Protein AF-A0A0M4LIF4-F1 (afdb_monomer_lite)

Radius of gyration: 12.67 Å; chains: 1; bounding box: 24×19×41 Å

Secondary structure (DSSP, 8-state):
---------EEEEEEEEEEETTEEEEEEEEEEEETTEEEESB-TTS-B---SGGG--

Structure (mmCIF, N/CA/C/O backbone):
data_AF-A0A0M4LIF4-F1
#
_entry.id   AF-A0A0M4LIF4-F1
#
loop_
_atom_site.group_PDB
_atom_site.id
_atom_site.type_symbol
_atom_site.label_atom_id
_atom_site.label_alt_id
_atom_site.label_comp_id
_atom_site.label_asym_id
_atom_site.label_entity_id
_atom_site.label_seq_id
_atom_site.pdbx_PDB_ins_code
_atom_site.Cartn_x
_atom_site.Cartn_y
_atom_site.Cartn_z
_atom_site.occupancy
_atom_site.B_iso_or_equiv
_atom_site.auth_seq_id
_atom_site.auth_comp_id
_atom_site.auth_asym_id
_atom_site.auth_atom_id
_atom_site.pdbx_PDB_model_num
ATOM 1 N N . MET A 1 1 ? 5.124 5.061 19.230 1.00 82.06 1 MET A N 1
ATOM 2 C CA . MET A 1 1 ? 4.060 4.651 18.284 1.00 82.06 1 MET A CA 1
ATOM 3 C C . MET A 1 1 ? 2.772 4.451 19.072 1.00 82.06 1 MET A C 1
ATOM 5 O O . MET A 1 1 ? 2.850 3.922 20.172 1.00 82.06 1 MET A O 1
ATOM 9 N N . LYS A 1 2 ? 1.622 4.912 18.567 1.00 96.44 2 LYS A N 1
ATOM 10 C CA . LYS A 1 2 ? 0.302 4.745 19.203 1.00 96.44 2 LYS A CA 1
ATOM 11 C C . LYS A 1 2 ? -0.693 4.292 18.136 1.00 96.44 2 LYS A C 1
ATOM 13 O O . LYS A 1 2 ? -0.774 4.928 17.091 1.00 96.44 2 LYS A O 1
ATOM 18 N N . VAL A 1 3 ? -1.442 3.223 18.400 1.00 96.06 3 VAL A N 1
ATOM 19 C CA . VAL A 1 3 ? -2.520 2.772 17.508 1.00 96.06 3 VAL A CA 1
ATOM 20 C C . VAL A 1 3 ? -3.721 3.701 17.691 1.00 96.06 3 VAL A C 1
ATOM 22 O O . VAL A 1 3 ? -4.183 3.893 18.813 1.00 96.06 3 VAL A O 1
ATOM 25 N N . LEU A 1 4 ? -4.196 4.309 16.601 1.00 97.75 4 LEU A N 1
ATOM 26 C CA . LEU A 1 4 ? -5.370 5.194 16.622 1.00 97.75 4 LEU A CA 1
ATOM 27 C C . LEU A 1 4 ? -6.648 4.475 16.182 1.00 97.75 4 LEU A C 1
ATOM 29 O O . LEU A 1 4 ? -7.714 4.732 16.729 1.00 97.75 4 LEU A O 1
ATOM 33 N N . LYS A 1 5 ? -6.538 3.594 15.186 1.00 96.88 5 LYS A N 1
ATOM 34 C CA . LYS A 1 5 ? -7.640 2.812 14.621 1.00 96.88 5 LYS A CA 1
ATOM 35 C C . LYS A 1 5 ? -7.094 1.582 13.904 1.00 96.88 5 LYS A C 1
ATOM 37 O O . LYS A 1 5 ? -5.967 1.615 13.412 1.00 96.88 5 LYS A O 1
ATOM 42 N N . VAL A 1 6 ? -7.913 0.541 13.818 1.00 95.50 6 VAL A N 1
ATOM 43 C CA . VAL A 1 6 ? -7.711 -0.586 12.900 1.00 95.50 6 VAL A CA 1
ATOM 44 C C . VAL A 1 6 ? -8.479 -0.273 11.618 1.00 95.50 6 VAL A C 1
ATOM 46 O O . VAL A 1 6 ? -9.582 0.270 11.681 1.00 95.50 6 VAL A O 1
ATOM 49 N N . LEU A 1 7 ? -7.872 -0.540 10.464 1.00 94.81 7 LEU A N 1
ATOM 50 C CA . LEU A 1 7 ? -8.501 -0.348 9.160 1.00 94.81 7 LEU A CA 1
ATOM 51 C C . LEU A 1 7 ? -8.972 -1.696 8.623 1.00 94.81 7 LEU A C 1
ATOM 53 O O . LEU A 1 7 ? -8.242 -2.678 8.730 1.00 94.81 7 LEU A O 1
ATOM 57 N N . ASP A 1 8 ? -10.164 -1.711 8.034 1.00 95.88 8 ASP A N 1
ATOM 58 C CA . ASP A 1 8 ? -10.672 -2.853 7.277 1.00 95.88 8 ASP A CA 1
ATOM 59 C C . ASP A 1 8 ? -10.109 -2.787 5.854 1.00 95.88 8 ASP A C 1
ATOM 61 O O . ASP A 1 8 ? -10.645 -2.109 4.975 1.00 95.88 8 ASP A O 1
ATOM 65 N N . ALA A 1 9 ? -8.926 -3.366 5.684 1.00 96.06 9 ALA A N 1
ATOM 66 C CA . ALA A 1 9 ? -8.203 -3.428 4.426 1.00 96.06 9 ALA A CA 1
ATOM 67 C C . ALA A 1 9 ? -7.697 -4.853 4.215 1.00 96.06 9 ALA A C 1
ATOM 69 O O . ALA A 1 9 ? -7.284 -5.524 5.162 1.00 96.06 9 ALA A O 1
ATOM 70 N N . GLU A 1 10 ? -7.684 -5.292 2.966 1.00 97.62 10 GLU A N 1
ATOM 71 C CA . GLU A 1 10 ? -7.229 -6.624 2.593 1.00 97.62 10 GLU A CA 1
ATOM 72 C C . GLU A 1 10 ? -5.878 -6.547 1.892 1.00 97.62 10 GLU A C 1
ATOM 74 O O . GLU A 1 10 ? -5.659 -5.694 1.035 1.00 97.62 10 GLU A O 1
ATOM 79 N N . LEU A 1 11 ? -4.965 -7.450 2.241 1.00 97.19 11 LEU A N 1
ATOM 80 C CA . LEU A 1 11 ? -3.715 -7.606 1.508 1.00 97.19 11 LEU A CA 1
ATOM 81 C C . LEU A 1 11 ? -3.942 -8.504 0.297 1.00 97.19 11 LEU A C 1
ATOM 83 O O . LEU A 1 11 ? -4.406 -9.634 0.434 1.00 97.19 11 LEU A O 1
ATOM 87 N N . VAL A 1 12 ? -3.573 -8.007 -0.878 1.00 97.19 12 VAL A N 1
ATOM 88 C CA . VAL A 1 12 ? -3.709 -8.716 -2.151 1.00 97.19 12 VAL A CA 1
ATOM 89 C C . VAL A 1 12 ? -2.382 -8.703 -2.903 1.00 97.19 12 VAL A C 1
ATOM 91 O O . VAL A 1 12 ? -1.602 -7.756 -2.798 1.00 97.19 12 VAL A O 1
ATOM 94 N N . LEU A 1 13 ? -2.121 -9.762 -3.666 1.00 96.94 13 LEU A N 1
ATOM 95 C CA . LEU A 1 13 ? -0.998 -9.820 -4.600 1.00 96.94 13 LEU A CA 1
ATOM 96 C C . LEU A 1 13 ? -1.509 -9.514 -6.003 1.00 96.94 13 LEU A C 1
ATOM 98 O O . LEU A 1 13 ? -2.441 -10.163 -6.477 1.00 96.94 13 LEU A O 1
ATOM 102 N N . ILE A 1 14 ? -0.900 -8.525 -6.648 1.00 95.62 14 ILE A N 1
ATOM 103 C CA . ILE A 1 14 ? -1.269 -8.069 -7.990 1.00 95.62 14 ILE A CA 1
ATOM 104 C C . ILE A 1 14 ? -0.012 -8.025 -8.847 1.00 95.62 14 ILE A C 1
ATOM 106 O O . ILE A 1 14 ? 1.039 -7.589 -8.387 1.00 95.62 14 ILE A O 1
ATOM 110 N N . ASP A 1 15 ? -0.112 -8.472 -10.095 1.00 96.19 15 ASP A N 1
ATOM 111 C CA . ASP A 1 15 ? 0.947 -8.256 -11.077 1.00 96.19 15 ASP A CA 1
ATOM 112 C C . ASP A 1 15 ? 0.881 -6.806 -11.578 1.00 96.19 15 ASP A C 1
ATOM 114 O O . ASP A 1 15 ? -0.046 -6.429 -12.297 1.00 96.19 15 ASP A O 1
ATOM 118 N N . LEU A 1 16 ? 1.809 -5.969 -11.112 1.00 94.94 16 LEU A N 1
ATOM 119 C CA . LEU A 1 16 ? 1.788 -4.525 -11.337 1.00 94.94 16 LEU A CA 1
ATOM 120 C C . LEU A 1 16 ? 2.802 -4.138 -12.413 1.00 94.94 16 LEU A C 1
ATOM 122 O O . LEU A 1 16 ? 4.003 -4.278 -12.192 1.00 94.94 16 LEU A O 1
ATOM 126 N N . GLU A 1 17 ? 2.331 -3.599 -13.541 1.00 94.19 17 GLU A N 1
ATOM 127 C CA . GLU A 1 17 ? 3.178 -2.994 -14.577 1.00 94.19 17 GLU A CA 1
ATOM 128 C C . GLU A 1 17 ? 3.469 -1.520 -14.256 1.00 94.19 17 GLU A C 1
ATOM 130 O O . GLU A 1 17 ? 2.571 -0.749 -13.919 1.00 94.19 17 GLU A O 1
ATOM 135 N N . VAL A 1 18 ? 4.728 -1.110 -14.405 1.00 90.12 18 VAL A N 1
ATOM 136 C CA . VAL A 1 18 ? 5.169 0.285 -14.310 1.00 90.12 18 VAL A CA 1
ATOM 137 C C . VAL A 1 18 ? 6.028 0.672 -15.510 1.00 90.12 18 VAL A C 1
ATOM 139 O O . VAL A 1 18 ? 6.685 -0.168 -16.131 1.00 90.12 18 VAL A O 1
ATOM 142 N N . ASN A 1 19 ? 6.072 1.974 -15.794 1.00 91.12 19 ASN A N 1
ATOM 143 C CA . ASN A 1 19 ? 7.041 2.549 -16.721 1.00 91.12 19 ASN A CA 1
ATOM 144 C C . ASN A 1 19 ? 8.320 2.934 -15.961 1.00 91.12 19 ASN A C 1
ATOM 146 O O . ASN A 1 19 ? 8.285 3.739 -15.029 1.00 91.12 19 ASN A O 1
ATOM 150 N N . LEU A 1 20 ? 9.457 2.385 -16.380 1.00 85.69 20 LEU A N 1
ATOM 151 C CA . LEU A 1 20 ? 10.800 2.729 -15.914 1.00 85.69 20 LEU A CA 1
ATOM 152 C C . LEU A 1 20 ? 11.560 3.383 -17.072 1.00 85.69 20 LEU A C 1
ATOM 154 O O . LEU A 1 20 ? 12.247 2.714 -17.848 1.00 85.69 20 LEU A O 1
ATOM 158 N N . GLY A 1 21 ? 11.392 4.701 -17.212 1.00 87.69 21 GLY A N 1
ATOM 159 C CA . GLY A 1 21 ? 11.842 5.427 -18.403 1.00 87.69 21 GLY A CA 1
ATOM 160 C C . GLY A 1 21 ? 11.093 4.928 -19.640 1.00 87.69 21 GLY A C 1
ATOM 161 O O . GLY A 1 21 ? 9.866 4.914 -19.645 1.00 87.69 21 GLY A O 1
ATOM 162 N N . ASP A 1 22 ? 11.832 4.456 -20.646 1.00 92.12 22 ASP A N 1
ATOM 163 C CA . ASP A 1 22 ? 11.276 3.943 -21.910 1.00 92.12 22 ASP A CA 1
ATOM 164 C C . ASP A 1 22 ? 10.923 2.443 -21.875 1.00 92.12 22 ASP A C 1
ATOM 166 O O . ASP A 1 22 ? 10.617 1.842 -22.906 1.00 92.12 22 ASP A O 1
ATOM 170 N N . ARG A 1 23 ? 11.015 1.793 -20.706 1.00 90.62 23 ARG A N 1
ATOM 171 C CA . ARG A 1 23 ? 10.763 0.353 -20.552 1.00 90.62 23 ARG A CA 1
ATOM 172 C C . ARG A 1 23 ? 9.547 0.093 -19.677 1.00 90.62 23 ARG A C 1
ATOM 174 O O . ARG A 1 23 ? 9.352 0.762 -18.666 1.00 90.62 23 ARG A O 1
ATOM 181 N N . LYS A 1 24 ? 8.785 -0.940 -20.033 1.00 93.31 24 LYS A N 1
ATOM 182 C CA . LYS A 1 24 ? 7.760 -1.534 -19.173 1.00 93.31 24 LYS A CA 1
ATOM 183 C C . LYS A 1 24 ? 8.370 -2.662 -18.355 1.00 93.31 24 LYS A C 1
ATOM 185 O O . LYS A 1 24 ? 9.144 -3.459 -18.885 1.00 93.31 24 LYS A O 1
ATOM 190 N N . GLN A 1 25 ? 8.022 -2.721 -17.079 1.00 90.75 25 GLN A N 1
ATOM 191 C CA . GLN A 1 25 ? 8.395 -3.811 -16.187 1.00 90.75 25 GLN A CA 1
ATOM 192 C C . GLN A 1 25 ? 7.202 -4.146 -15.303 1.00 90.75 25 GLN A C 1
ATOM 194 O O . GLN A 1 25 ? 6.557 -3.238 -14.786 1.00 90.75 25 GLN A O 1
ATOM 199 N N . ASN A 1 26 ? 6.946 -5.434 -15.094 1.00 95.00 26 ASN A N 1
ATOM 200 C CA . ASN A 1 26 ? 5.955 -5.912 -14.144 1.00 95.00 26 ASN A CA 1
ATOM 201 C C . ASN A 1 26 ? 6.581 -6.828 -13.087 1.00 95.00 26 ASN A C 1
ATOM 203 O O . ASN A 1 26 ? 7.660 -7.390 -13.286 1.00 95.00 26 ASN A O 1
ATOM 207 N N . SER A 1 27 ? 5.924 -6.923 -11.937 1.00 95.19 27 SER A N 1
ATOM 208 C CA . SER A 1 27 ? 6.280 -7.852 -10.866 1.00 95.19 27 SER A CA 1
ATOM 209 C C . SER A 1 27 ? 5.074 -8.080 -9.952 1.00 95.19 27 SER A C 1
ATOM 211 O O . SER A 1 27 ? 4.327 -7.124 -9.694 1.00 95.19 27 SER A O 1
ATOM 213 N N . PRO A 1 28 ? 4.921 -9.285 -9.368 1.00 96.25 28 PRO A N 1
ATOM 214 C CA . PRO A 1 28 ? 4.021 -9.494 -8.245 1.00 96.25 28 PRO A CA 1
ATOM 215 C C . PRO A 1 28 ? 4.316 -8.493 -7.123 1.00 96.25 28 PRO A C 1
ATOM 217 O O . PRO A 1 28 ? 5.409 -8.454 -6.559 1.00 96.25 28 PRO A O 1
ATOM 220 N N . THR A 1 29 ? 3.324 -7.670 -6.812 1.00 96.25 29 THR A N 1
ATOM 221 C CA . THR A 1 29 ? 3.415 -6.554 -5.877 1.00 96.25 29 THR A CA 1
ATOM 222 C C . THR A 1 29 ? 2.357 -6.718 -4.798 1.00 96.25 29 THR A C 1
ATOM 224 O O . THR A 1 29 ? 1.210 -7.074 -5.077 1.00 96.25 29 THR A O 1
ATOM 227 N N . LEU A 1 30 ? 2.756 -6.478 -3.549 1.00 96.75 30 LEU A N 1
ATOM 228 C CA . LEU A 1 30 ? 1.833 -6.481 -2.427 1.00 96.75 30 LEU A CA 1
ATOM 229 C C . LEU A 1 30 ? 1.074 -5.155 -2.405 1.00 96.75 30 LEU A C 1
ATOM 231 O O . LEU A 1 30 ? 1.670 -4.080 -2.305 1.00 96.75 30 LEU A O 1
ATOM 235 N N . CYS A 1 31 ? -0.247 -5.243 -2.471 1.00 97.38 31 CYS A N 1
ATOM 236 C CA . CYS A 1 31 ? -1.139 -4.097 -2.438 1.00 97.38 31 CYS A CA 1
ATOM 237 C C . CYS A 1 31 ? -2.115 -4.225 -1.267 1.00 97.38 31 CYS A C 1
ATOM 239 O O . CYS A 1 31 ? -2.463 -5.326 -0.837 1.00 97.38 31 CYS A O 1
ATOM 241 N N . ALA A 1 32 ? -2.599 -3.088 -0.782 1.00 97.50 32 ALA A N 1
ATOM 242 C CA . ALA A 1 32 ? -3.769 -3.031 0.076 1.00 97.50 32 ALA A CA 1
ATOM 243 C C . ALA A 1 32 ? -5.008 -2.72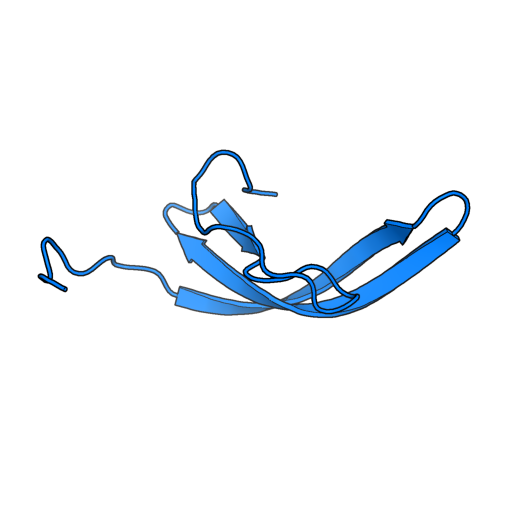1 -0.771 1.00 97.50 32 ALA A C 1
ATOM 245 O O . ALA A 1 32 ? -5.039 -1.721 -1.490 1.00 97.50 32 ALA A O 1
ATOM 246 N N . ARG A 1 33 ? -6.042 -3.551 -0.654 1.00 97.56 33 ARG A N 1
ATOM 247 C CA . ARG A 1 33 ? -7.397 -3.243 -1.099 1.00 97.56 33 ARG A CA 1
ATOM 248 C C . ARG A 1 33 ? -8.127 -2.540 0.040 1.00 97.56 33 ARG A C 1
ATOM 250 O O . ARG A 1 33 ? -8.369 -3.137 1.087 1.00 97.56 33 ARG A O 1
ATOM 257 N N . PHE A 1 34 ? -8.452 -1.267 -0.150 1.00 97.00 34 PHE A N 1
ATOM 258 C CA . PHE A 1 34 ? -9.109 -0.435 0.857 1.00 97.00 34 PHE A CA 1
ATOM 259 C C . PHE A 1 34 ? -10.152 0.459 0.190 1.00 97.00 34 PHE A C 1
ATOM 261 O O . PHE A 1 34 ? -9.816 1.210 -0.721 1.00 97.00 34 PHE A O 1
ATOM 268 N N . LYS A 1 35 ? -11.410 0.391 0.649 1.00 95.12 35 LYS A N 1
ATOM 269 C CA . LYS A 1 35 ? -12.545 1.126 0.051 1.00 95.12 35 LYS A CA 1
ATOM 270 C C . LYS A 1 35 ? -12.634 0.940 -1.474 1.00 95.12 35 LYS A C 1
ATOM 272 O O . LYS A 1 35 ? -12.698 1.919 -2.213 1.00 95.12 35 LYS A O 1
ATOM 277 N N . ASP A 1 36 ? -12.536 -0.310 -1.924 1.00 93.44 36 ASP A N 1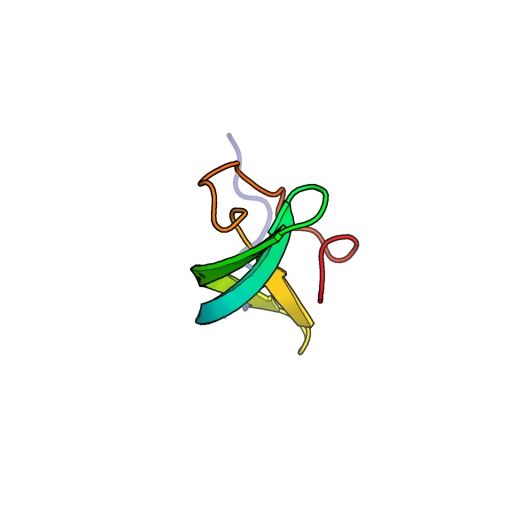
ATOM 278 C CA . ASP A 1 36 ? -12.546 -0.708 -3.342 1.00 93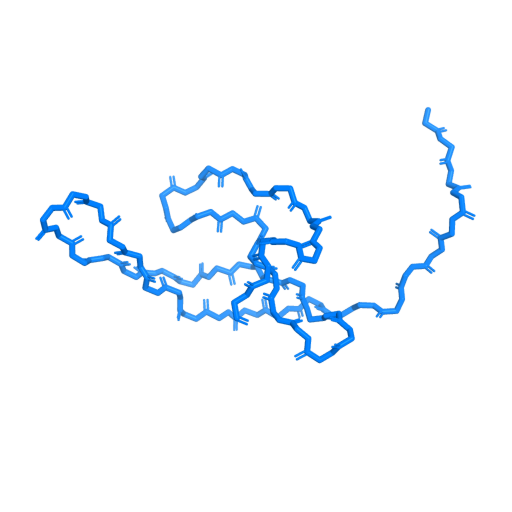.44 36 ASP A CA 1
ATOM 279 C C . ASP A 1 36 ? -11.410 -0.135 -4.211 1.00 93.44 36 ASP A C 1
ATOM 281 O O . ASP A 1 36 ? -11.392 -0.342 -5.422 1.00 93.44 36 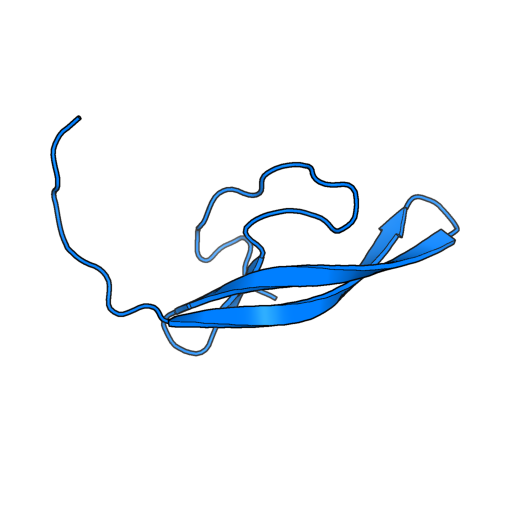ASP A O 1
ATOM 285 N N . LYS A 1 37 ? -10.421 0.530 -3.603 1.00 96.19 37 LYS A N 1
ATOM 286 C CA . LYS A 1 37 ? -9.201 1.002 -4.264 1.00 96.19 37 LYS A CA 1
ATOM 287 C C . LYS A 1 37 ? -8.050 0.035 -4.026 1.00 96.19 37 LYS A C 1
ATOM 289 O O . LYS A 1 37 ? -7.949 -0.550 -2.945 1.00 96.19 37 LYS A O 1
ATOM 294 N N . ILE A 1 38 ? -7.155 -0.081 -5.002 1.00 97.44 38 ILE A N 1
ATOM 295 C CA . ILE A 1 38 ? -5.903 -0.827 -4.878 1.00 97.44 38 ILE A CA 1
ATOM 296 C C . ILE A 1 38 ? -4.769 0.163 -4.636 1.00 97.44 38 ILE A C 1
ATOM 298 O O . ILE A 1 38 ? -4.550 1.061 -5.436 1.00 97.44 38 ILE A O 1
ATOM 302 N N . ILE A 1 39 ? -4.034 -0.000 -3.539 1.00 97.75 39 ILE A N 1
ATOM 303 C CA . ILE A 1 39 ? -2.888 0.849 -3.202 1.00 97.75 39 ILE A CA 1
ATOM 304 C C . ILE A 1 39 ? -1.642 -0.041 -3.140 1.00 97.75 39 ILE A C 1
ATOM 306 O O . ILE A 1 39 ? -1.554 -0.877 -2.233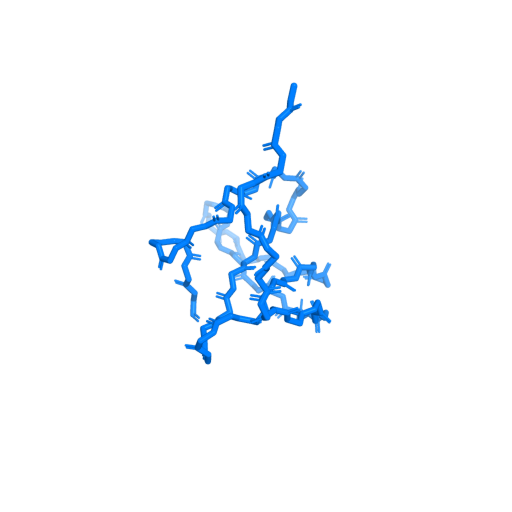 1.00 97.75 39 ILE A O 1
ATOM 310 N N . PRO A 1 40 ? -0.679 0.092 -4.068 1.00 97.12 40 PRO A N 1
ATOM 311 C CA . PRO A 1 40 ? 0.576 -0.642 -3.983 1.00 97.12 40 PRO A CA 1
ATOM 312 C C . PRO A 1 40 ? 1.374 -0.194 -2.757 1.00 97.12 40 PRO A C 1
ATOM 314 O O . PRO A 1 40 ? 1.416 0.990 -2.426 1.00 97.12 40 PRO A O 1
ATOM 317 N N . LEU A 1 41 ? 2.006 -1.144 -2.068 1.00 97.06 41 LEU A N 1
ATOM 318 C CA . LEU A 1 41 ? 2.840 -0.860 -0.890 1.00 97.06 41 LEU A CA 1
ATOM 319 C C . LEU A 1 41 ? 4.320 -0.708 -1.258 1.00 97.06 41 LEU A C 1
ATOM 321 O O . LEU A 1 41 ? 5.130 -0.218 -0.468 1.00 97.06 41 LEU A O 1
ATOM 325 N N . ASN A 1 42 ? 4.667 -1.093 -2.482 1.00 95.31 42 ASN A N 1
ATOM 326 C CA . ASN A 1 42 ? 5.964 -0.890 -3.095 1.00 95.31 42 ASN A CA 1
ATOM 327 C C . ASN A 1 42 ? 5.821 -0.827 -4.618 1.00 95.31 42 ASN A C 1
ATOM 329 O O . ASN A 1 42 ? 4.882 -1.372 -5.190 1.00 95.31 42 ASN A O 1
ATOM 333 N N . THR A 1 43 ? 6.769 -0.189 -5.287 1.00 90.75 43 THR A N 1
ATOM 334 C CA . THR A 1 43 ? 6.940 -0.318 -6.734 1.00 90.75 43 THR A CA 1
ATOM 335 C C . THR A 1 43 ? 7.532 -1.695 -7.087 1.00 90.75 43 THR A C 1
ATOM 337 O O . THR A 1 43 ? 8.159 -2.334 -6.231 1.00 90.75 43 THR A O 1
ATOM 340 N N . PRO A 1 44 ? 7.418 -2.154 -8.348 1.00 88.56 44 PRO A N 1
ATOM 341 C CA . PRO A 1 44 ? 8.028 -3.407 -8.811 1.00 88.56 44 PRO A CA 1
ATOM 342 C C . PRO A 1 44 ? 9.554 -3.496 -8.648 1.00 88.56 44 PRO A C 1
ATOM 344 O O . PRO A 1 44 ? 10.092 -4.594 -8.546 1.00 88.56 44 PRO A O 1
ATOM 347 N N . ASP A 1 45 ? 10.258 -2.361 -8.594 1.00 87.00 45 ASP A N 1
ATOM 348 C CA . ASP A 1 45 ? 11.698 -2.272 -8.296 1.00 87.00 45 ASP A CA 1
ATOM 349 C C . ASP A 1 45 ? 12.009 -2.198 -6.783 1.00 87.00 45 ASP A C 1
ATOM 351 O O . ASP A 1 45 ? 13.161 -2.017 -6.394 1.00 87.00 45 ASP A O 1
ATOM 355 N N . GLY A 1 46 ? 11.000 -2.361 -5.919 1.00 86.81 46 GLY A N 1
ATOM 356 C CA . GLY A 1 46 ? 11.152 -2.524 -4.470 1.00 86.81 46 GLY A CA 1
ATOM 357 C C . GLY A 1 46 ? 11.156 -1.230 -3.653 1.00 86.81 46 GLY A C 1
ATOM 358 O O . GLY A 1 46 ? 11.408 -1.280 -2.448 1.00 86.81 46 GLY A O 1
ATOM 359 N N . ARG A 1 47 ? 10.872 -0.066 -4.255 1.00 91.88 47 ARG A N 1
ATOM 360 C CA . ARG A 1 47 ? 10.783 1.195 -3.503 1.00 91.88 47 ARG A CA 1
ATOM 361 C C . ARG A 1 47 ? 9.458 1.255 -2.736 1.00 91.88 47 ARG A C 1
ATOM 363 O O . ARG A 1 47 ? 8.413 1.044 -3.346 1.00 91.88 47 ARG A O 1
ATOM 370 N N . PRO A 1 48 ? 9.462 1.555 -1.426 1.00 96.00 48 PRO A N 1
ATOM 371 C CA . PRO A 1 48 ? 8.227 1.652 -0.653 1.00 96.00 48 PRO A CA 1
ATOM 372 C C . PRO A 1 48 ? 7.300 2.756 -1.168 1.00 96.00 48 PRO A C 1
ATOM 374 O O . PRO A 1 48 ? 7.756 3.845 -1.520 1.00 96.00 48 PRO A O 1
ATOM 377 N N . ILE A 1 49 ? 5.996 2.492 -1.137 1.00 95.88 49 ILE A N 1
ATOM 378 C CA . ILE A 1 49 ? 4.943 3.471 -1.418 1.00 95.88 49 ILE A CA 1
ATOM 379 C C . ILE A 1 49 ? 4.148 3.689 -0.131 1.00 95.88 49 ILE A C 1
ATOM 381 O O . ILE A 1 49 ? 3.770 2.746 0.564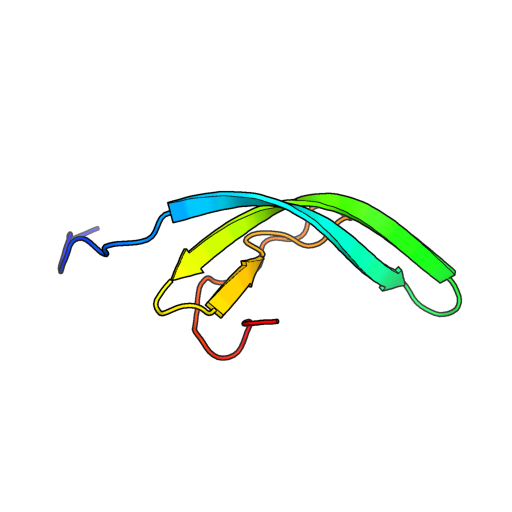 1.00 95.88 49 ILE A O 1
ATOM 385 N N . LEU A 1 50 ? 3.906 4.955 0.212 1.00 95.94 50 LEU A N 1
ATOM 386 C CA . LEU A 1 50 ? 3.092 5.298 1.372 1.00 95.94 50 LEU A CA 1
ATOM 387 C C . LEU A 1 50 ? 1.635 4.888 1.121 1.00 95.94 50 LEU A C 1
ATOM 389 O O . LEU A 1 50 ? 1.025 5.339 0.155 1.00 95.94 50 LEU A O 1
ATOM 393 N N . MET A 1 51 ? 1.052 4.097 2.022 1.00 94.19 51 MET A N 1
ATOM 394 C CA . MET A 1 51 ? -0.358 3.719 1.933 1.00 94.19 51 MET A CA 1
ATOM 395 C C . MET A 1 51 ? -1.269 4.927 2.213 1.00 94.19 51 MET A C 1
ATOM 397 O O . MET A 1 51 ? -1.530 5.276 3.366 1.00 94.19 51 MET A O 1
ATOM 401 N N . ASN A 1 52 ? -1.766 5.558 1.152 1.00 95.06 52 ASN A N 1
ATOM 402 C CA . ASN A 1 52 ? -2.789 6.601 1.179 1.00 95.06 52 ASN A CA 1
ATOM 403 C C . ASN A 1 52 ? -3.668 6.502 -0.083 1.00 95.06 52 ASN A C 1
ATOM 405 O O . ASN A 1 52 ? -3.320 5.808 -1.034 1.00 95.06 52 ASN A O 1
ATOM 409 N N . GLU A 1 53 ? -4.826 7.167 -0.080 1.00 93.94 53 GLU A N 1
ATOM 410 C CA . GLU A 1 53 ? -5.772 7.092 -1.204 1.00 93.94 53 GLU A CA 1
ATOM 411 C C . GLU A 1 53 ? -5.288 7.822 -2.470 1.00 93.94 53 GLU A C 1
ATOM 413 O O . GLU A 1 53 ? -5.813 7.535 -3.542 1.00 93.94 53 GLU A O 1
ATOM 418 N N . ASP A 1 54 ? -4.301 8.720 -2.360 1.00 96.56 54 ASP A N 1
ATOM 419 C CA . ASP A 1 54 ? -3.716 9.450 -3.498 1.00 96.56 54 ASP A CA 1
ATOM 420 C C . ASP A 1 54 ? -2.801 8.556 -4.350 1.00 96.56 54 ASP A C 1
ATOM 422 O O . ASP A 1 54 ? -2.603 8.814 -5.533 1.00 96.56 54 ASP A O 1
ATOM 426 N N . ASN A 1 55 ? -2.268 7.486 -3.753 1.00 96.19 55 ASN A N 1
ATOM 427 C CA . ASN A 1 55 ? -1.458 6.468 -4.424 1.00 96.19 55 ASN A CA 1
ATOM 428 C C . ASN A 1 55 ? -2.293 5.293 -4.964 1.00 96.19 55 ASN A C 1
ATOM 430 O O . ASN A 1 55 ? -1.723 4.283 -5.373 1.00 96.19 55 ASN A O 1
ATOM 434 N N . ALA A 1 56 ? -3.625 5.380 -4.920 1.00 95.88 56 ALA A N 1
ATOM 435 C CA . ALA A 1 56 ? -4.487 4.340 -5.465 1.00 95.88 56 ALA A CA 1
ATOM 436 C C . ALA A 1 56 ? -4.395 4.261 -6.999 1.00 95.88 56 ALA A C 1
ATOM 438 O O . ALA A 1 56 ? -4.278 5.289 -7.669 1.00 95.88 56 ALA A O 1
ATOM 439 N N . ILE A 1 57 ? -4.499 3.041 -7.531 1.00 92.44 57 ILE A N 1
ATOM 440 C CA . ILE A 1 57 ? -4.565 2.718 -8.966 1.00 92.44 57 ILE A CA 1
ATOM 441 C C . ILE A 1 57 ? -5.900 2.079 -9.342 1.00 92.44 57 ILE A C 1
ATOM 443 O O . ILE A 1 57 ? -6.531 1.448 -8.458 1.00 92.44 57 ILE A O 1
#

pLDDT: mean 94.35, std 3.46, range [82.06, 97.75]

Organism: NCBI:txid1125411

Foldseek 3Di:
DDDDDDAPKDWDWDFDWDDDDPDIDTDTFIWICHPNWTATQADRVGHGDDDDPVRTD

Sequence (57 aa):
MKVLKVLDAELVLIDLEVNLGDRKQNSPTLCARFKDKIIPLNTPDGRPILMNEDNAI